Protein AF-A0A2M7FFW6-F1 (afdb_monomer_lite)

Sequence (166 aa):
MIKKTLHSLFIARRKEIPFLIFLSFLITFLGARILVGLIYSGALQPMFLYVSIGKGDVIHVHHLVYGIVILSIIGFIGVVFPEYIKKHPHVSAILYGVGLGLIFDEAALWMRLEDDYDHRLSYDSVILVGSVLGLCAYFAPFWRWFTRIRHKIAMSQRLPLRFRKP

Secondary structure (DSSP, 8-state):
-HHHHHHHHHHHHHHHHHHHHHHHHHHHHHHHHHHHHHHHTTSS----EEEEETTTEEEEE-THHHHHHHHHHHHHHHHH-HHHHHHSHHHHHHHHHHHHHHHHHTHHHHHH-SS---HHHHHHHHHHHHHHHHHHHH-HHHHHHHHHHHHHHHHHTTS-GGG---

Structure (mmCIF, N/CA/C/O backbone):
data_AF-A0A2M7FFW6-F1
#
_entry.id   AF-A0A2M7FFW6-F1
#
loop_
_atom_site.group_PDB
_atom_site.id
_atom_site.type_symbol
_atom_site.label_atom_id
_atom_site.label_alt_id
_atom_site.label_comp_id
_atom_site.label_asym_id
_atom_site.label_entity_id
_atom_site.label_seq_id
_atom_site.pdbx_PDB_ins_code
_atom_site.Cartn_x
_atom_site.Cartn_y
_atom_site.Cartn_z
_atom_site.occupancy
_atom_site.B_iso_or_equiv
_atom_site.auth_seq_id
_atom_site.auth_comp_id
_atom_site.auth_asym_id
_atom_site.auth_atom_id
_atom_site.pdbx_PDB_model_num
ATOM 1 N N . MET A 1 1 ? -21.419 8.907 31.392 1.00 56.53 1 MET A N 1
ATOM 2 C CA . MET A 1 1 ? -20.405 9.768 30.739 1.00 56.53 1 MET A CA 1
ATOM 3 C C . MET A 1 1 ? -19.373 8.969 29.921 1.00 56.53 1 MET A C 1
ATOM 5 O O . MET A 1 1 ? -19.205 9.269 28.750 1.00 56.53 1 MET A O 1
ATOM 9 N N . ILE A 1 2 ? -18.788 7.888 30.459 1.00 60.44 2 ILE A N 1
ATOM 10 C CA . ILE A 1 2 ? -17.704 7.075 29.844 1.00 60.44 2 ILE A CA 1
ATOM 11 C C . ILE A 1 2 ? -18.038 6.420 28.477 1.00 60.44 2 ILE A C 1
ATOM 13 O O . ILE A 1 2 ? -17.199 6.401 27.578 1.00 60.44 2 ILE A O 1
ATOM 17 N N . LYS A 1 3 ? -19.271 5.925 28.263 1.00 56.03 3 LYS A N 1
ATOM 18 C CA . LYS A 1 3 ? -19.667 5.272 26.990 1.00 56.03 3 LYS A CA 1
ATOM 19 C C . LYS A 1 3 ? -19.599 6.199 25.765 1.00 56.03 3 LYS A C 1
ATOM 21 O O . LYS A 1 3 ? -19.263 5.729 24.683 1.00 56.03 3 LYS A O 1
ATOM 26 N N . LYS A 1 4 ? -19.909 7.496 25.915 1.00 59.59 4 LYS A N 1
ATOM 27 C CA . LYS A 1 4 ? -19.870 8.459 24.795 1.00 59.59 4 LYS A CA 1
ATOM 28 C C . LYS A 1 4 ? -18.430 8.725 24.341 1.00 59.59 4 LYS A C 1
ATOM 30 O O . LYS A 1 4 ? -18.189 8.776 23.140 1.00 59.59 4 LYS A O 1
ATOM 35 N N . THR A 1 5 ? -17.492 8.805 25.283 1.00 67.75 5 THR A N 1
ATOM 36 C CA . THR A 1 5 ? -16.066 9.058 25.023 1.00 67.75 5 THR A CA 1
ATOM 37 C C . THR A 1 5 ? -15.374 7.860 24.371 1.00 67.75 5 THR A C 1
ATOM 39 O O . THR A 1 5 ? -14.647 8.015 23.397 1.00 67.75 5 THR A O 1
ATOM 42 N N . LEU A 1 6 ? -15.654 6.639 24.840 1.00 62.06 6 LEU A N 1
ATOM 43 C CA . LEU A 1 6 ? -15.157 5.415 24.195 1.00 62.06 6 LEU A CA 1
ATOM 44 C C . LEU A 1 6 ? -15.670 5.286 22.757 1.00 62.06 6 LEU A C 1
ATOM 46 O O . LEU A 1 6 ? -14.911 4.942 21.858 1.00 62.06 6 LEU A O 1
ATOM 50 N N . HIS A 1 7 ? -16.946 5.596 22.528 1.00 56.84 7 HIS A N 1
ATOM 51 C CA . HIS A 1 7 ? -17.559 5.499 21.208 1.00 56.84 7 HIS A CA 1
ATOM 52 C C . HIS A 1 7 ? -17.002 6.538 20.219 1.00 56.84 7 HIS A C 1
ATOM 54 O O . HIS A 1 7 ? -16.776 6.207 19.055 1.00 56.84 7 HIS A O 1
ATOM 60 N N . SER A 1 8 ? -16.740 7.777 20.655 1.00 60.91 8 SER A N 1
ATOM 61 C CA . SER A 1 8 ? -16.104 8.792 19.802 1.00 60.91 8 SER A CA 1
ATOM 62 C C . SER A 1 8 ? -14.646 8.449 19.489 1.00 60.91 8 SER A C 1
ATOM 64 O O . SER A 1 8 ? -14.256 8.543 18.327 1.00 60.91 8 SER A O 1
ATOM 66 N N . LEU A 1 9 ? -13.879 7.958 20.469 1.00 62.22 9 LEU A N 1
ATOM 67 C CA . LEU A 1 9 ? -12.504 7.484 20.264 1.00 62.22 9 LEU A CA 1
ATOM 68 C C . LEU A 1 9 ? -12.449 6.295 19.300 1.00 62.22 9 LEU A C 1
ATOM 70 O O . LEU A 1 9 ? -11.593 6.249 18.423 1.00 62.22 9 LEU A O 1
ATOM 74 N N . PHE A 1 10 ? -13.380 5.349 19.421 1.00 60.16 10 PHE A N 1
ATOM 75 C CA . PHE A 1 10 ? -13.441 4.186 18.539 1.00 60.16 10 PHE A CA 1
ATOM 76 C C . PHE A 1 10 ? -13.794 4.578 17.096 1.00 60.16 10 PHE A C 1
ATOM 78 O O . PHE A 1 10 ? -13.236 4.029 16.148 1.00 60.16 10 PHE A O 1
ATOM 85 N N . ILE A 1 11 ? -14.693 5.553 16.912 1.00 61.59 11 ILE A N 1
ATOM 86 C CA . ILE A 1 11 ? -15.055 6.081 15.587 1.00 61.59 11 ILE A CA 1
ATOM 87 C C . ILE A 1 11 ? -13.919 6.895 14.967 1.00 61.59 11 ILE A C 1
ATOM 89 O O . ILE A 1 11 ? -13.677 6.737 13.772 1.00 61.59 11 ILE A O 1
ATOM 93 N N . ALA A 1 12 ? -13.249 7.751 15.742 1.00 62.28 12 ALA A N 1
ATOM 94 C CA . ALA A 1 12 ? -12.102 8.527 15.268 1.00 62.28 12 ALA A CA 1
ATOM 95 C C . ALA A 1 12 ? -10.979 7.588 14.803 1.00 62.28 12 ALA A C 1
ATOM 97 O O . ALA A 1 12 ? -10.590 7.621 13.636 1.00 62.28 12 ALA A O 1
ATOM 98 N N . ARG A 1 13 ? -10.614 6.616 15.650 1.00 59.59 13 ARG A N 1
ATOM 99 C CA . ARG A 1 13 ? -9.588 5.612 15.343 1.00 59.59 13 ARG A CA 1
ATOM 100 C C . ARG A 1 13 ? -9.933 4.774 14.105 1.00 59.59 13 ARG A C 1
ATOM 102 O O . ARG A 1 13 ? -9.063 4.476 13.298 1.00 59.59 13 ARG A O 1
ATOM 109 N N . ARG A 1 14 ? -11.212 4.428 13.884 1.00 64.06 14 ARG A N 1
ATOM 110 C CA . ARG A 1 14 ? -11.644 3.712 12.663 1.00 64.06 14 ARG A CA 1
ATOM 111 C C . ARG A 1 14 ? -11.493 4.519 11.369 1.00 64.06 14 ARG A C 1
ATOM 113 O O . ARG A 1 14 ? -11.487 3.898 10.313 1.00 64.06 14 ARG A O 1
ATOM 120 N N . LYS A 1 15 ? -11.420 5.850 11.424 1.00 70.06 15 LYS A N 1
ATOM 121 C CA . LYS A 1 15 ? -11.162 6.697 10.245 1.00 70.06 15 LYS A CA 1
ATOM 122 C C . LYS A 1 15 ? -9.668 6.896 10.002 1.00 70.06 15 LYS A C 1
ATOM 124 O O . LYS A 1 15 ? -9.242 6.964 8.856 1.00 70.06 15 LYS A O 1
ATOM 129 N N . GLU A 1 16 ? -8.888 6.946 11.077 1.00 84.75 16 GLU A N 1
ATOM 130 C CA . GLU A 1 16 ? -7.434 7.115 11.023 1.00 84.75 16 GLU A CA 1
ATOM 131 C C . GLU A 1 16 ? -6.747 5.915 10.359 1.00 84.75 16 GLU A C 1
ATOM 133 O O . GLU A 1 16 ? -5.878 6.101 9.516 1.00 84.75 16 GLU A O 1
ATOM 138 N N . ILE A 1 17 ? -7.170 4.683 10.670 1.00 90.12 17 ILE A N 1
ATOM 139 C CA . ILE A 1 17 ? -6.524 3.474 10.129 1.00 90.12 17 ILE A CA 1
ATOM 140 C C . ILE A 1 17 ? -6.608 3.372 8.596 1.00 90.12 17 ILE A C 1
ATOM 142 O O . ILE A 1 17 ? -5.558 3.232 7.969 1.00 90.12 17 ILE A O 1
ATOM 146 N N . PRO A 1 18 ? -7.789 3.461 7.950 1.00 90.25 18 PRO A N 1
ATOM 147 C CA . PRO A 1 18 ? -7.863 3.404 6.492 1.00 90.25 18 PRO A CA 1
ATOM 148 C C . PRO A 1 18 ? -7.129 4.569 5.819 1.00 90.25 18 PRO A C 1
ATOM 150 O O . PRO A 1 18 ? -6.535 4.380 4.762 1.00 90.25 18 PRO A O 1
ATOM 153 N N . PHE A 1 19 ? -7.118 5.750 6.448 1.00 90.12 19 PHE A N 1
ATOM 154 C CA . PHE A 1 19 ? -6.340 6.888 5.964 1.00 90.12 19 PHE A CA 1
ATOM 155 C C . PHE A 1 19 ? -4.831 6.613 6.001 1.00 90.12 19 PHE A C 1
ATOM 157 O O . PHE A 1 19 ? -4.148 6.883 5.019 1.00 90.12 19 PHE A O 1
ATOM 164 N N . LEU A 1 20 ? -4.312 6.021 7.081 1.00 94.00 20 LEU A N 1
ATOM 165 C CA . LEU A 1 20 ? -2.899 5.638 7.171 1.00 94.00 20 LEU A CA 1
ATOM 166 C C . LEU A 1 20 ? -2.513 4.594 6.119 1.00 94.00 20 LEU A C 1
ATOM 168 O O . LEU A 1 20 ? -1.443 4.713 5.526 1.00 94.00 20 LEU A O 1
ATOM 172 N N . ILE A 1 21 ? -3.378 3.608 5.853 1.00 95.25 21 ILE A N 1
ATOM 173 C CA . ILE A 1 21 ? -3.158 2.624 4.778 1.00 95.25 21 ILE A CA 1
ATOM 174 C C . ILE A 1 21 ? -3.072 3.336 3.426 1.00 95.25 21 ILE A C 1
ATOM 176 O O . ILE A 1 21 ? -2.123 3.124 2.680 1.00 95.25 21 ILE A O 1
ATOM 180 N N . PHE A 1 22 ? -4.040 4.203 3.120 1.00 93.69 22 PHE A N 1
ATOM 181 C CA . PHE A 1 22 ? -4.070 4.955 1.867 1.00 93.69 22 PHE A CA 1
ATOM 182 C C . PHE A 1 22 ? -2.840 5.856 1.695 1.00 93.69 22 PHE A C 1
ATOM 184 O O . PHE A 1 22 ? -2.207 5.854 0.642 1.00 93.69 22 PHE A O 1
ATOM 191 N N . LEU A 1 23 ? -2.478 6.601 2.740 1.00 95.31 23 LEU A N 1
ATOM 192 C CA . LEU A 1 23 ? -1.356 7.530 2.697 1.00 95.31 23 LEU A CA 1
ATOM 193 C C . LEU A 1 23 ? -0.020 6.797 2.534 1.00 95.31 23 LEU A C 1
ATOM 195 O O . LEU A 1 23 ? 0.788 7.187 1.698 1.00 95.31 23 LEU A O 1
ATOM 199 N N . SER A 1 24 ? 0.204 5.729 3.305 1.00 96.69 24 SER A N 1
ATOM 200 C CA . SER A 1 24 ? 1.423 4.919 3.179 1.00 96.69 24 SER A CA 1
ATOM 201 C C . SER A 1 24 ? 1.510 4.225 1.820 1.00 96.69 24 SER A C 1
ATOM 203 O O . SER A 1 24 ? 2.573 4.258 1.214 1.00 96.69 24 SER A O 1
ATOM 205 N N . PHE A 1 25 ? 0.395 3.712 1.289 1.00 96.06 25 PHE A N 1
ATOM 206 C CA . PHE A 1 25 ? 0.314 3.186 -0.077 1.00 96.06 25 PHE A CA 1
ATOM 207 C C . PHE A 1 25 ? 0.784 4.205 -1.122 1.00 96.06 25 PHE A C 1
ATOM 209 O O . PHE A 1 25 ? 1.664 3.894 -1.925 1.00 96.06 25 PHE A O 1
ATOM 216 N N . LEU A 1 26 ? 0.249 5.431 -1.084 1.00 94.88 26 LEU A N 1
ATOM 217 C CA . LEU A 1 26 ? 0.645 6.482 -2.021 1.00 94.88 26 LEU A CA 1
ATOM 218 C C . LEU A 1 26 ? 2.121 6.848 -1.866 1.00 94.88 26 LEU A C 1
ATOM 220 O O . LEU A 1 26 ? 2.846 6.880 -2.854 1.00 94.88 26 LEU A O 1
ATOM 224 N N . ILE A 1 27 ? 2.581 7.094 -0.637 1.00 96.06 27 ILE A N 1
ATOM 225 C CA . ILE A 1 27 ? 3.980 7.462 -0.380 1.00 96.06 27 ILE A CA 1
ATOM 226 C C . ILE A 1 27 ? 4.924 6.374 -0.889 1.00 96.06 27 ILE A C 1
ATOM 228 O O . ILE A 1 27 ? 5.927 6.692 -1.522 1.00 96.06 27 ILE A O 1
ATOM 232 N N . THR A 1 28 ? 4.608 5.102 -0.653 1.00 94.38 28 THR A N 1
ATOM 233 C CA . THR A 1 28 ? 5.431 3.988 -1.124 1.00 94.38 28 THR A CA 1
ATOM 234 C C . THR A 1 28 ? 5.434 3.880 -2.642 1.00 94.38 28 THR A C 1
ATOM 236 O O . THR A 1 28 ? 6.508 3.717 -3.212 1.00 94.38 28 THR A O 1
ATOM 239 N N . PHE A 1 29 ? 4.285 4.035 -3.302 1.00 91.19 29 PHE A N 1
ATOM 240 C CA . PHE A 1 29 ? 4.215 4.047 -4.764 1.00 91.19 29 PHE A CA 1
ATOM 241 C C . PHE A 1 29 ? 5.046 5.190 -5.371 1.00 91.19 29 PHE A C 1
ATOM 243 O O . PHE A 1 29 ? 5.897 4.957 -6.230 1.00 91.19 29 PHE A O 1
ATOM 250 N N . LEU A 1 30 ? 4.855 6.426 -4.892 1.00 92.31 30 LEU A N 1
ATOM 251 C CA . LEU A 1 30 ? 5.642 7.569 -5.360 1.00 92.31 30 LEU A CA 1
ATOM 252 C C . LEU A 1 30 ? 7.133 7.379 -5.060 1.00 92.31 30 LEU A C 1
ATOM 254 O O . LEU A 1 30 ? 7.969 7.659 -5.914 1.00 92.31 30 LEU A O 1
ATOM 258 N N . GLY A 1 31 ? 7.465 6.883 -3.868 1.00 91.00 31 GLY A N 1
ATOM 259 C CA . GLY A 1 31 ? 8.837 6.604 -3.461 1.00 91.00 31 GLY A CA 1
ATOM 260 C C . GLY A 1 31 ? 9.516 5.576 -4.363 1.00 91.00 31 GLY A C 1
ATOM 261 O O . GLY A 1 31 ? 10.632 5.821 -4.810 1.00 91.00 31 GLY A O 1
ATOM 262 N N . ALA A 1 32 ? 8.833 4.475 -4.689 1.00 87.44 32 ALA A N 1
ATOM 263 C CA . ALA A 1 32 ? 9.335 3.458 -5.611 1.00 87.44 32 ALA A CA 1
ATOM 264 C C . ALA A 1 32 ? 9.586 4.045 -7.010 1.00 87.44 32 ALA A C 1
ATOM 266 O O . ALA A 1 32 ? 10.668 3.871 -7.568 1.00 87.44 32 ALA A O 1
ATOM 267 N N . ARG A 1 33 ? 8.647 4.843 -7.537 1.00 86.75 33 ARG A N 1
ATOM 268 C CA . ARG A 1 33 ? 8.796 5.506 -8.845 1.00 86.75 33 ARG A CA 1
ATOM 269 C C . ARG A 1 33 ? 9.940 6.507 -8.887 1.00 86.75 33 ARG A C 1
ATOM 271 O O . ARG A 1 33 ? 10.689 6.535 -9.861 1.00 86.75 33 ARG A O 1
ATOM 278 N N . ILE A 1 34 ? 10.084 7.314 -7.840 1.00 88.31 34 ILE A N 1
ATOM 279 C CA . ILE A 1 34 ? 11.195 8.260 -7.717 1.00 88.31 34 ILE A CA 1
ATOM 280 C C . ILE A 1 34 ? 12.514 7.494 -7.636 1.00 88.31 34 ILE A C 1
ATOM 282 O O . ILE A 1 34 ? 13.453 7.848 -8.340 1.00 88.31 34 ILE A O 1
ATOM 286 N N . LEU A 1 35 ? 12.583 6.430 -6.832 1.00 85.75 35 LEU A N 1
ATOM 287 C CA . LEU A 1 35 ? 13.784 5.612 -6.690 1.00 85.75 35 LEU A CA 1
ATOM 288 C C . LEU A 1 35 ? 14.212 5.011 -8.035 1.00 85.75 35 LEU A C 1
ATOM 290 O O . LEU A 1 35 ? 15.365 5.170 -8.425 1.00 85.75 35 LEU A O 1
ATOM 294 N N . VAL A 1 36 ? 13.284 4.393 -8.771 1.00 82.62 36 VAL A N 1
ATOM 295 C CA . VAL A 1 36 ? 13.555 3.849 -10.112 1.00 82.62 36 VAL A CA 1
ATOM 296 C C . VAL A 1 36 ? 13.987 4.958 -11.074 1.00 82.62 36 VAL A C 1
ATOM 298 O O . VAL A 1 36 ? 14.972 4.792 -11.789 1.00 82.62 36 VAL A O 1
ATOM 301 N N . GLY A 1 37 ? 13.317 6.114 -11.053 1.00 83.25 37 GLY A N 1
ATOM 302 C CA . GLY A 1 37 ? 13.692 7.267 -11.875 1.00 83.25 37 GLY A CA 1
ATOM 303 C C . GLY A 1 37 ? 15.098 7.798 -11.572 1.00 83.25 37 GLY A C 1
ATOM 304 O O . GLY A 1 37 ? 15.832 8.139 -12.496 1.00 83.25 37 GLY A O 1
ATOM 305 N N . LEU A 1 38 ? 15.499 7.824 -10.298 1.00 85.12 38 LEU A N 1
ATOM 306 C CA . LEU A 1 38 ? 16.841 8.224 -9.864 1.00 85.12 38 LEU A CA 1
ATOM 307 C C . LEU A 1 38 ? 17.915 7.200 -10.244 1.00 85.12 38 LEU A C 1
ATOM 309 O O . LEU A 1 38 ? 19.035 7.582 -10.576 1.00 85.12 38 LEU A O 1
ATOM 313 N N . ILE A 1 39 ? 17.589 5.907 -10.205 1.00 82.69 39 ILE A N 1
ATOM 314 C CA . ILE A 1 39 ? 18.486 4.852 -10.689 1.00 82.69 39 ILE A CA 1
ATOM 315 C C . ILE A 1 39 ? 18.687 5.007 -12.201 1.00 82.69 39 ILE A C 1
ATOM 317 O O . ILE A 1 39 ? 19.817 4.982 -12.682 1.00 82.69 39 ILE A O 1
ATOM 321 N N . TYR A 1 40 ? 17.606 5.244 -12.947 1.00 80.38 40 TYR A N 1
ATOM 322 C CA . TYR A 1 40 ? 17.661 5.393 -14.402 1.00 80.38 40 TYR A CA 1
ATOM 323 C C . TYR A 1 40 ? 18.369 6.681 -14.851 1.00 80.38 40 TYR A C 1
ATOM 325 O O . TYR A 1 40 ? 19.006 6.704 -15.901 1.00 80.38 40 TYR A O 1
ATOM 333 N N . SER A 1 41 ? 18.302 7.752 -14.053 1.00 85.50 41 SER A N 1
ATOM 334 C CA . SER A 1 41 ? 19.047 8.994 -14.303 1.00 85.50 41 SER A CA 1
ATOM 335 C C . SER A 1 41 ? 20.518 8.930 -13.872 1.00 85.50 41 SER A C 1
ATOM 337 O O . SER A 1 41 ? 21.247 9.906 -14.054 1.00 85.50 41 SER A O 1
ATOM 339 N N . GLY A 1 42 ? 20.966 7.805 -13.301 1.00 81.88 42 GLY A N 1
ATOM 340 C CA . GLY A 1 42 ? 22.333 7.611 -12.810 1.00 81.88 42 GLY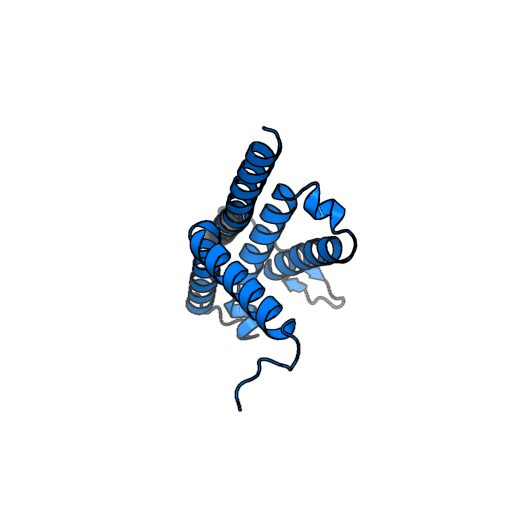 A CA 1
ATOM 341 C C . GLY A 1 42 ? 22.636 8.322 -11.486 1.00 81.88 42 GLY A C 1
ATOM 342 O O . GLY A 1 42 ? 23.787 8.333 -11.052 1.00 81.88 42 GLY A O 1
ATOM 343 N N . ALA A 1 43 ? 21.629 8.907 -10.831 1.00 80.56 43 ALA A N 1
ATOM 344 C CA . ALA A 1 43 ? 21.783 9.600 -9.552 1.00 80.56 43 ALA A CA 1
ATOM 345 C C . ALA A 1 43 ? 21.945 8.633 -8.367 1.00 80.56 43 ALA A C 1
ATOM 347 O O . ALA A 1 43 ? 22.546 8.992 -7.354 1.00 80.56 43 ALA A O 1
ATOM 348 N N . LEU A 1 44 ? 21.410 7.416 -8.481 1.00 78.44 44 LEU A N 1
ATOM 349 C CA . LEU A 1 44 ? 21.543 6.361 -7.479 1.00 78.44 44 LEU A CA 1
ATOM 350 C C . LEU A 1 44 ? 22.065 5.078 -8.114 1.00 78.44 44 LEU A C 1
ATOM 352 O O . LEU A 1 44 ? 21.729 4.747 -9.249 1.00 78.44 44 LEU A O 1
ATOM 356 N N . GLN A 1 45 ? 22.863 4.328 -7.354 1.00 71.69 45 GLN A N 1
ATOM 357 C CA . GLN A 1 45 ? 23.234 2.986 -7.776 1.00 71.69 45 GLN A CA 1
ATOM 358 C C . GLN A 1 45 ? 22.036 2.040 -7.645 1.00 71.69 45 GLN A C 1
ATOM 360 O O . GLN A 1 45 ? 21.245 2.184 -6.704 1.00 71.69 45 GLN A O 1
ATOM 365 N N . PRO A 1 46 ? 21.895 1.065 -8.556 1.00 65.94 46 PRO A N 1
ATOM 366 C CA . PRO A 1 46 ? 20.781 0.143 -8.494 1.00 65.94 46 PRO A CA 1
ATOM 367 C C . PRO A 1 46 ? 20.824 -0.702 -7.215 1.00 65.94 46 PRO A C 1
ATOM 369 O O . PRO A 1 46 ? 21.768 -1.454 -6.982 1.00 65.94 46 PRO A O 1
ATOM 372 N N . MET A 1 47 ? 19.782 -0.595 -6.389 1.00 62.97 47 MET A N 1
ATOM 373 C CA . MET A 1 47 ? 19.600 -1.431 -5.198 1.00 62.97 47 MET A CA 1
ATOM 374 C C . MET A 1 47 ? 18.859 -2.718 -5.573 1.00 62.97 47 MET A C 1
ATOM 376 O O . MET A 1 47 ? 17.721 -2.934 -5.163 1.00 62.97 47 MET A O 1
ATOM 380 N N . PHE A 1 48 ? 19.478 -3.562 -6.396 1.00 63.69 48 PHE A N 1
ATOM 381 C CA . PHE A 1 48 ? 18.913 -4.872 -6.715 1.00 63.69 48 PHE A CA 1
ATOM 382 C C . PHE A 1 48 ? 19.375 -5.902 -5.684 1.00 63.69 48 PHE A C 1
ATOM 384 O O . PHE A 1 48 ? 20.573 -6.050 -5.433 1.00 63.69 48 PHE A O 1
ATOM 391 N N . LEU A 1 49 ? 18.428 -6.639 -5.097 1.00 56.72 49 LEU A N 1
ATOM 392 C CA . LEU A 1 49 ? 18.764 -7.877 -4.406 1.00 56.72 49 LEU A CA 1
ATOM 393 C C . LEU A 1 49 ? 18.940 -8.951 -5.473 1.00 56.72 49 LEU A C 1
ATOM 395 O O . LEU A 1 49 ? 17.987 -9.372 -6.129 1.00 56.72 49 LEU A O 1
ATOM 399 N N . TYR A 1 50 ? 20.184 -9.366 -5.647 1.00 59.22 50 TYR A N 1
ATOM 400 C CA . TYR A 1 50 ? 20.540 -10.457 -6.529 1.00 59.22 50 TYR A CA 1
ATOM 401 C C . TYR A 1 50 ? 20.489 -11.758 -5.749 1.00 59.22 50 TYR A C 1
ATOM 403 O O . TYR A 1 50 ? 21.289 -11.979 -4.837 1.00 59.22 50 TYR A O 1
ATOM 411 N N . VAL A 1 51 ? 19.549 -12.627 -6.105 1.00 55.59 51 VAL A N 1
ATOM 412 C CA . VAL A 1 51 ? 19.559 -14.000 -5.604 1.00 55.59 51 VAL A CA 1
ATOM 413 C C . VAL A 1 51 ? 20.287 -14.836 -6.645 1.00 55.59 51 VAL A C 1
ATOM 415 O O . VAL A 1 51 ? 19.795 -15.031 -7.756 1.00 55.59 51 VAL A O 1
ATOM 418 N N . SER A 1 52 ? 21.491 -15.296 -6.297 1.00 50.50 52 SER A N 1
ATOM 419 C CA . SER A 1 52 ? 22.200 -16.281 -7.109 1.00 50.50 52 SER A CA 1
ATOM 420 C C . SER A 1 52 ? 21.549 -17.634 -6.881 1.00 50.50 52 SER A C 1
ATOM 422 O O . SER A 1 52 ? 21.618 -18.197 -5.785 1.00 50.50 52 SER A O 1
ATOM 424 N N . ILE A 1 53 ? 20.902 -18.149 -7.918 1.00 52.44 53 ILE A N 1
ATOM 425 C CA . ILE A 1 53 ? 20.487 -19.543 -7.955 1.00 52.44 53 ILE A CA 1
ATOM 426 C C . ILE A 1 53 ? 21.639 -20.240 -8.667 1.00 52.44 53 ILE A C 1
ATOM 428 O O . ILE A 1 53 ? 21.970 -19.888 -9.792 1.00 52.44 53 ILE A O 1
ATOM 432 N N . GLY A 1 54 ? 22.363 -21.104 -7.953 1.00 52.00 54 GLY A N 1
ATOM 433 C CA . GLY A 1 54 ? 23.661 -21.619 -8.399 1.00 52.00 54 GLY A CA 1
ATOM 434 C C . GLY A 1 54 ? 23.700 -22.082 -9.866 1.00 52.00 54 GLY A C 1
ATOM 435 O O . GLY A 1 54 ? 22.714 -22.598 -10.384 1.00 52.00 54 GLY A O 1
ATOM 436 N N . LYS A 1 55 ? 24.897 -21.968 -10.471 1.00 53.31 55 LYS A N 1
ATOM 437 C CA . LYS A 1 55 ? 25.232 -22.022 -11.917 1.00 53.31 55 LYS A CA 1
ATOM 438 C C . LYS A 1 55 ? 25.175 -20.682 -12.671 1.00 53.31 55 LYS A C 1
ATOM 440 O O . LYS A 1 55 ? 24.872 -20.656 -13.851 1.00 53.31 55 LYS A O 1
ATOM 445 N N . GLY A 1 56 ? 25.564 -19.582 -12.027 1.00 57.84 56 GLY A N 1
ATOM 446 C CA . GLY A 1 56 ? 25.865 -18.325 -12.729 1.00 57.84 56 GLY A CA 1
ATOM 447 C C . GLY A 1 56 ? 24.649 -17.510 -13.175 1.00 57.84 56 GLY A C 1
ATOM 448 O O . GLY A 1 56 ? 24.833 -16.375 -13.603 1.00 57.84 56 GLY A O 1
ATOM 449 N N . ASP A 1 57 ? 23.436 -18.032 -12.997 1.00 56.06 57 ASP A N 1
ATOM 450 C CA . ASP A 1 57 ? 22.207 -17.290 -13.244 1.00 56.06 57 ASP A CA 1
ATOM 451 C C . ASP A 1 57 ? 21.900 -16.367 -12.058 1.00 56.06 57 ASP A C 1
ATOM 453 O O . ASP A 1 57 ? 21.852 -16.763 -10.885 1.00 56.06 57 ASP A O 1
ATOM 457 N N . VAL A 1 58 ? 21.724 -15.091 -12.379 1.00 58.88 58 VAL A N 1
ATOM 458 C CA . VAL A 1 58 ? 21.408 -14.031 -11.431 1.00 58.88 58 VAL A CA 1
ATOM 459 C C . VAL A 1 58 ? 19.945 -13.663 -11.633 1.00 58.88 58 VAL A C 1
ATOM 461 O O . VAL A 1 58 ? 19.584 -13.136 -12.683 1.00 58.88 58 VAL A O 1
ATOM 464 N N . ILE A 1 59 ? 19.097 -13.935 -10.638 1.00 68.25 59 ILE A N 1
ATOM 465 C CA . ILE A 1 59 ? 17.696 -13.513 -10.692 1.00 68.25 59 ILE A CA 1
ATOM 466 C C . ILE A 1 59 ? 17.570 -12.148 -10.029 1.00 68.25 59 ILE A C 1
ATOM 468 O O . ILE A 1 59 ? 17.910 -11.970 -8.854 1.00 68.25 59 ILE A O 1
ATOM 472 N N . HIS A 1 60 ? 17.061 -11.191 -10.800 1.00 69.50 60 HIS A N 1
ATOM 473 C CA . HIS A 1 60 ? 16.663 -9.889 -10.294 1.00 69.50 60 HIS A CA 1
ATOM 474 C C . HIS A 1 60 ? 15.391 -10.047 -9.462 1.00 69.50 60 HIS A C 1
ATOM 476 O O . HIS A 1 60 ? 14.322 -10.372 -9.979 1.00 69.50 60 HIS A O 1
ATOM 482 N N . VAL A 1 61 ? 15.503 -9.836 -8.150 1.00 73.94 61 VAL A N 1
ATOM 483 C CA . VA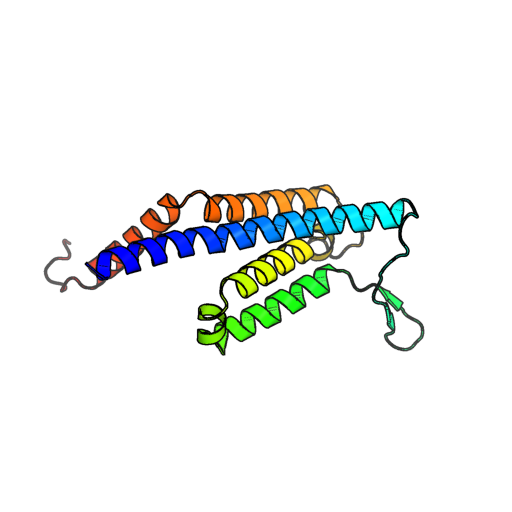L A 1 61 ? 14.325 -9.806 -7.285 1.00 73.94 61 VAL A CA 1
ATOM 484 C C . VAL A 1 61 ? 13.650 -8.449 -7.428 1.00 73.94 61 VAL A C 1
ATOM 486 O O . VAL A 1 61 ? 14.160 -7.426 -6.970 1.00 73.94 61 VAL A O 1
ATOM 489 N N . HIS A 1 62 ? 12.480 -8.475 -8.050 1.00 81.44 62 HIS A N 1
ATOM 490 C CA . HIS A 1 62 ? 11.556 -7.355 -8.141 1.00 81.44 62 HIS A CA 1
ATOM 491 C C . HIS A 1 62 ? 11.076 -6.912 -6.753 1.00 81.44 62 HIS A C 1
ATOM 493 O O . HIS A 1 62 ? 10.796 -7.745 -5.881 1.00 81.44 62 HIS A O 1
ATOM 499 N N . HIS A 1 63 ? 10.944 -5.604 -6.523 1.00 83.06 63 HIS A N 1
ATOM 500 C CA . HIS A 1 63 ? 10.514 -5.072 -5.220 1.00 83.06 63 HIS A CA 1
ATOM 501 C C . HIS A 1 63 ? 9.061 -5.415 -4.874 1.00 83.06 63 HIS A C 1
ATOM 503 O O . HIS A 1 63 ? 8.703 -5.415 -3.692 1.00 83.06 63 HIS A O 1
ATOM 509 N N . LEU A 1 64 ? 8.266 -5.816 -5.869 1.00 85.00 64 LEU A N 1
ATOM 510 C CA . LEU A 1 64 ? 7.040 -6.609 -5.723 1.00 85.00 64 LEU A CA 1
ATOM 511 C C . LEU A 1 64 ? 7.158 -7.688 -4.630 1.00 85.00 64 LEU A C 1
ATOM 513 O O . LEU A 1 64 ? 6.269 -7.826 -3.784 1.00 85.00 64 LEU A O 1
ATOM 517 N N . VAL A 1 65 ? 8.264 -8.441 -4.615 1.00 87.06 65 VAL A N 1
ATOM 518 C CA . VAL A 1 65 ? 8.473 -9.565 -3.690 1.00 87.06 65 VAL A CA 1
ATOM 519 C C . VAL A 1 65 ? 8.552 -9.078 -2.245 1.00 87.06 65 VAL A C 1
ATOM 521 O O . VAL A 1 65 ? 7.989 -9.710 -1.349 1.00 87.06 65 VAL A O 1
ATOM 524 N N . TYR A 1 66 ? 9.166 -7.919 -1.999 1.00 88.12 66 TYR A N 1
ATOM 525 C CA . TYR A 1 66 ? 9.191 -7.319 -0.664 1.00 88.12 66 TYR A CA 1
ATOM 526 C C . TYR A 1 66 ? 7.781 -6.971 -0.191 1.00 88.12 66 TYR A C 1
ATOM 528 O O . TYR A 1 66 ? 7.438 -7.222 0.965 1.00 88.12 66 TYR A O 1
ATOM 536 N N . GLY A 1 67 ? 6.943 -6.458 -1.095 1.00 91.94 67 GLY A N 1
ATOM 537 C CA . GLY A 1 67 ? 5.537 -6.200 -0.809 1.00 91.94 67 GLY A CA 1
ATOM 538 C C . GLY A 1 67 ? 4.784 -7.469 -0.404 1.00 91.94 67 GLY A C 1
ATOM 539 O O . GLY A 1 67 ? 4.107 -7.476 0.628 1.00 91.94 67 GLY A O 1
ATOM 540 N N . ILE A 1 68 ? 4.968 -8.567 -1.146 1.00 92.31 68 ILE A N 1
ATOM 541 C CA . ILE A 1 68 ? 4.371 -9.877 -0.830 1.00 92.31 68 ILE A CA 1
ATOM 542 C C . ILE A 1 68 ? 4.816 -10.366 0.552 1.00 92.31 68 ILE A C 1
ATOM 544 O O . ILE A 1 68 ? 3.977 -10.793 1.349 1.00 92.31 68 ILE A O 1
ATOM 548 N N . VAL A 1 69 ? 6.111 -10.286 0.866 1.00 93.88 69 VAL A N 1
ATOM 549 C CA . VAL A 1 69 ? 6.654 -10.721 2.163 1.00 93.88 69 VAL A CA 1
ATOM 550 C C . VAL A 1 69 ? 6.066 -9.893 3.307 1.00 93.88 69 VAL A C 1
ATOM 552 O O . VAL A 1 69 ? 5.587 -10.464 4.290 1.00 93.88 69 VAL A O 1
ATOM 555 N N . ILE A 1 70 ? 6.029 -8.564 3.170 1.00 95.12 70 ILE A N 1
ATOM 556 C CA . ILE A 1 70 ? 5.454 -7.666 4.182 1.00 95.12 70 ILE A CA 1
ATOM 557 C C . ILE A 1 70 ? 3.978 -8.003 4.422 1.00 95.12 70 ILE A C 1
ATOM 559 O O . ILE A 1 70 ? 3.569 -8.182 5.573 1.00 95.12 70 ILE A O 1
ATOM 563 N N . LEU A 1 71 ? 3.178 -8.132 3.357 1.00 96.25 71 LEU A N 1
ATOM 564 C CA . LEU A 1 71 ? 1.758 -8.466 3.487 1.00 96.25 71 LEU A CA 1
ATOM 565 C C . LEU A 1 71 ? 1.542 -9.862 4.071 1.00 96.25 71 LEU A C 1
ATOM 567 O O . LEU A 1 71 ? 0.630 -10.039 4.877 1.00 96.25 71 LEU A O 1
ATOM 571 N N . SER A 1 72 ? 2.388 -10.831 3.724 1.00 97.31 72 SER A N 1
ATOM 572 C CA . SER A 1 72 ? 2.314 -12.192 4.263 1.00 97.31 72 SER A CA 1
ATOM 573 C C . SER A 1 72 ? 2.587 -12.211 5.766 1.00 97.31 72 SER A C 1
ATOM 575 O O . SER A 1 72 ? 1.833 -12.826 6.517 1.00 97.31 72 SER A O 1
ATOM 577 N N . ILE A 1 73 ? 3.606 -11.480 6.229 1.00 96.75 73 ILE A N 1
ATOM 578 C CA . ILE A 1 73 ? 3.934 -11.359 7.656 1.00 96.75 73 ILE A CA 1
ATOM 579 C C . ILE A 1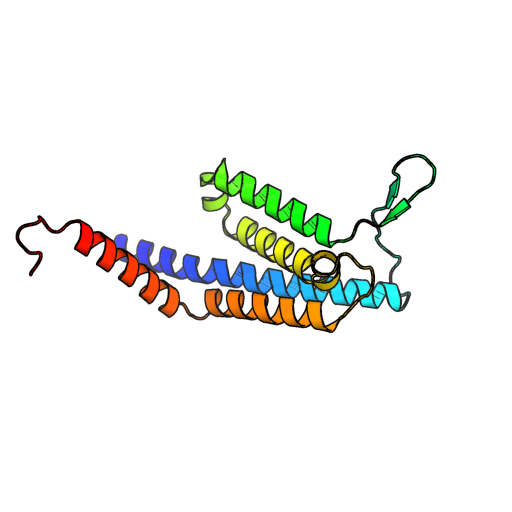 73 ? 2.798 -10.660 8.409 1.00 96.75 73 ILE A C 1
ATOM 581 O O . ILE A 1 73 ? 2.327 -11.164 9.429 1.00 96.75 73 ILE A O 1
ATOM 585 N N . ILE A 1 74 ? 2.319 -9.520 7.905 1.00 96.75 74 ILE A N 1
ATOM 586 C CA . ILE A 1 74 ? 1.236 -8.767 8.553 1.00 96.75 74 ILE A CA 1
ATOM 587 C C . ILE A 1 74 ? -0.073 -9.560 8.555 1.00 96.75 74 ILE A C 1
ATOM 589 O O . ILE A 1 74 ? -0.775 -9.576 9.569 1.00 96.75 74 ILE A O 1
ATOM 593 N N . GLY A 1 75 ? -0.378 -10.260 7.462 1.00 95.62 75 GLY A N 1
ATOM 594 C CA . GLY A 1 75 ? -1.522 -11.160 7.357 1.00 95.62 75 GLY A CA 1
ATOM 595 C C . GLY A 1 75 ? -1.433 -12.312 8.355 1.00 95.62 75 GLY A C 1
ATOM 596 O O . GLY A 1 75 ? -2.379 -12.544 9.106 1.00 95.62 75 GLY A O 1
ATOM 597 N N . PHE A 1 76 ? -0.277 -12.974 8.439 1.00 97.19 76 PHE A N 1
ATOM 598 C CA . PHE A 1 76 ? -0.030 -14.048 9.401 1.00 97.19 76 PHE A CA 1
ATOM 599 C C . PHE A 1 76 ? -0.199 -13.569 10.847 1.00 97.19 76 PHE A C 1
ATOM 601 O O . PHE A 1 76 ? -0.943 -14.181 11.615 1.00 97.19 76 PHE A O 1
ATOM 608 N N . ILE A 1 77 ? 0.414 -12.438 11.213 1.00 96.19 77 ILE A N 1
ATOM 609 C CA . ILE A 1 77 ? 0.264 -11.847 12.552 1.00 96.19 77 ILE A CA 1
ATOM 610 C C . ILE A 1 77 ? -1.204 -11.495 12.821 1.00 96.19 77 ILE A C 1
ATOM 612 O O . ILE A 1 77 ? -1.689 -11.723 13.926 1.00 96.19 77 ILE A O 1
ATOM 616 N N . GLY A 1 78 ? -1.939 -10.986 11.832 1.00 94.62 78 GLY A N 1
ATOM 617 C CA . GLY A 1 78 ? -3.361 -10.678 11.983 1.00 94.62 78 GLY A CA 1
ATOM 618 C C . GLY A 1 78 ? -4.249 -11.895 12.221 1.00 94.62 78 GLY A C 1
ATOM 619 O O . GLY A 1 78 ? -5.233 -11.783 12.954 1.00 94.62 78 GLY A O 1
ATOM 620 N N . VAL A 1 79 ? -3.893 -13.046 11.651 1.00 96.12 79 VAL A N 1
ATOM 621 C CA . VAL A 1 79 ? -4.624 -14.307 11.834 1.00 96.12 79 VAL A CA 1
ATOM 622 C C . VAL A 1 79 ? -4.252 -14.980 13.154 1.00 96.12 79 VAL A C 1
ATOM 624 O O . VAL A 1 79 ? -5.138 -15.377 13.908 1.00 96.12 79 VAL A O 1
ATOM 627 N N . VAL A 1 80 ? -2.957 -15.101 13.449 1.00 97.19 80 VAL A N 1
ATOM 628 C CA . VAL A 1 80 ? -2.454 -15.886 14.590 1.00 97.19 80 VAL A CA 1
ATOM 629 C C . VAL A 1 80 ? -2.417 -15.066 15.881 1.00 97.19 80 VAL A C 1
ATOM 631 O O . VAL A 1 80 ? -2.722 -15.579 16.956 1.00 97.19 80 VAL A O 1
ATOM 634 N N . PHE A 1 81 ? -2.093 -13.776 15.786 1.00 95.31 81 PHE A N 1
ATOM 635 C CA . PHE A 1 81 ? -1.915 -12.870 16.924 1.00 95.31 81 PHE A CA 1
ATOM 636 C C . PHE A 1 81 ? -2.763 -11.592 16.776 1.00 95.31 81 PHE A C 1
ATOM 638 O O . PHE A 1 81 ? -2.232 -10.476 16.796 1.00 95.31 81 PHE A O 1
ATOM 645 N N . PRO A 1 82 ? -4.102 -11.700 16.675 1.00 92.62 82 PRO A N 1
ATOM 646 C CA . PRO A 1 82 ? -4.973 -10.549 16.422 1.00 92.62 82 PRO A CA 1
ATOM 647 C C . PRO A 1 82 ? -4.872 -9.461 17.503 1.00 92.62 82 PRO A C 1
ATOM 649 O O . PRO A 1 82 ? -5.050 -8.277 17.213 1.00 92.62 82 PRO A O 1
ATOM 652 N N . GLU A 1 83 ? -4.550 -9.829 18.746 1.00 93.44 83 GLU A N 1
ATOM 653 C CA . GLU A 1 83 ? -4.331 -8.870 19.836 1.00 93.44 83 GLU A CA 1
ATOM 654 C C . GLU A 1 83 ? -3.106 -7.974 19.599 1.00 93.44 83 GLU A C 1
ATOM 656 O O . GLU A 1 83 ? -3.114 -6.807 19.993 1.00 93.44 83 GLU A O 1
ATOM 661 N N . TYR A 1 84 ? -2.087 -8.467 18.888 1.00 91.62 84 TYR A N 1
ATOM 662 C CA . TYR A 1 84 ? -0.919 -7.670 18.521 1.00 91.62 84 TYR A CA 1
ATOM 663 C C . TYR A 1 84 ? -1.293 -6.561 17.531 1.00 91.62 84 TYR A C 1
ATOM 665 O O . TYR A 1 84 ? -0.970 -5.394 17.761 1.00 91.62 84 TYR A O 1
ATOM 673 N N . ILE A 1 85 ? -2.061 -6.893 16.485 1.00 91.62 85 ILE A N 1
ATOM 674 C CA . ILE A 1 85 ? -2.576 -5.903 15.523 1.00 91.62 85 ILE A CA 1
ATOM 675 C C . ILE A 1 85 ? -3.480 -4.881 16.224 1.00 91.62 85 ILE A C 1
ATOM 677 O O . ILE A 1 85 ? -3.392 -3.684 15.955 1.00 91.62 85 ILE A O 1
ATOM 681 N N . LYS A 1 86 ? -4.323 -5.318 17.172 1.00 89.62 86 LYS A N 1
ATOM 682 C CA . LYS A 1 86 ? -5.170 -4.405 17.962 1.00 89.62 86 LYS A CA 1
ATOM 683 C C . LYS A 1 86 ? -4.358 -3.471 18.861 1.00 89.62 86 LYS A C 1
ATOM 685 O O . LYS A 1 86 ? -4.777 -2.330 19.066 1.00 89.62 86 LYS A O 1
ATOM 690 N N . LYS A 1 87 ? -3.229 -3.941 19.401 1.00 92.38 87 LYS A N 1
ATOM 691 C CA . LYS A 1 87 ? -2.318 -3.149 20.239 1.00 92.38 87 LYS A CA 1
ATOM 692 C C . LYS A 1 87 ? -1.495 -2.155 19.414 1.00 92.38 87 LYS A C 1
ATOM 694 O O . LYS A 1 87 ? -1.253 -1.045 19.884 1.00 92.38 87 LYS A O 1
ATOM 699 N N . HIS A 1 88 ? -1.125 -2.515 18.185 1.00 92.31 88 HIS A N 1
ATOM 700 C CA . HIS A 1 88 ? -0.266 -1.714 17.304 1.00 92.31 88 HIS A CA 1
ATOM 701 C C . HIS A 1 88 ? -0.914 -1.371 15.948 1.00 92.31 88 HIS A C 1
ATOM 703 O O . HIS A 1 88 ? -0.291 -1.547 14.900 1.00 92.31 88 HIS A O 1
ATOM 709 N N . PRO A 1 89 ? -2.139 -0.815 15.926 1.00 91.31 89 PRO A N 1
ATOM 710 C CA . PRO A 1 89 ? -2.918 -0.720 14.697 1.00 91.31 89 PRO A CA 1
ATOM 711 C C . PRO A 1 89 ? -2.313 0.260 13.682 1.00 91.31 89 PRO A C 1
ATOM 713 O O . PRO A 1 89 ? -2.470 0.056 12.486 1.00 91.31 89 PRO A O 1
ATOM 716 N N . HIS A 1 90 ? -1.589 1.295 14.131 1.00 94.25 90 HIS A N 1
ATOM 717 C CA . HIS A 1 90 ? -0.944 2.268 13.237 1.00 94.25 90 HIS A CA 1
ATOM 718 C C . HIS A 1 90 ? 0.225 1.641 12.475 1.00 94.25 90 HIS A C 1
ATOM 720 O O . HIS A 1 90 ? 0.352 1.837 11.272 1.00 94.25 90 HIS A O 1
ATOM 726 N N . VAL A 1 91 ? 1.052 0.851 13.167 1.00 95.50 91 VAL A N 1
ATOM 727 C CA . VAL A 1 91 ? 2.201 0.167 12.560 1.00 95.50 91 VAL A CA 1
ATOM 728 C C . VAL A 1 91 ? 1.709 -0.850 11.539 1.00 95.50 91 VAL A C 1
ATOM 730 O O . VAL A 1 91 ? 2.178 -0.859 10.405 1.00 95.50 91 VAL A O 1
ATOM 733 N N . SER A 1 92 ? 0.703 -1.648 11.902 1.00 94.75 92 SER A N 1
ATOM 734 C CA . SER A 1 92 ? 0.095 -2.609 10.982 1.00 94.75 92 SER A CA 1
ATOM 735 C C . SER A 1 92 ? -0.542 -1.932 9.768 1.00 94.75 92 SER A C 1
ATOM 737 O O . SER A 1 92 ? -0.397 -2.433 8.661 1.00 94.75 92 SER A O 1
ATOM 739 N N . ALA A 1 93 ? -1.202 -0.784 9.952 1.00 95.12 93 ALA A N 1
ATOM 740 C CA . ALA A 1 93 ? -1.788 -0.002 8.864 1.00 95.12 93 ALA A CA 1
ATOM 741 C C . ALA A 1 93 ? -0.731 0.512 7.877 1.00 95.12 93 ALA A C 1
ATOM 743 O O . ALA A 1 93 ? -0.899 0.366 6.669 1.00 95.12 93 ALA A O 1
ATOM 744 N N . ILE A 1 94 ? 0.363 1.077 8.396 1.00 97.19 94 ILE A N 1
ATOM 745 C CA . ILE A 1 94 ? 1.465 1.592 7.577 1.00 97.19 94 ILE A CA 1
ATOM 746 C C . ILE A 1 94 ? 2.129 0.448 6.812 1.00 97.19 94 ILE A C 1
ATOM 748 O O . ILE A 1 94 ? 2.266 0.535 5.599 1.00 97.19 94 ILE A O 1
ATOM 752 N N . LEU A 1 95 ? 2.492 -0.646 7.489 1.00 97.00 95 LEU A N 1
ATOM 753 C CA . LEU A 1 95 ? 3.134 -1.793 6.836 1.00 97.00 95 LEU A CA 1
ATOM 754 C C . LEU A 1 95 ? 2.226 -2.431 5.779 1.00 97.00 95 LEU A C 1
ATOM 756 O O . LEU A 1 95 ? 2.701 -2.822 4.717 1.00 97.00 95 LEU A O 1
ATOM 760 N N . TYR A 1 96 ? 0.919 -2.482 6.035 1.00 96.62 96 TYR A N 1
ATOM 761 C CA . TYR A 1 96 ? -0.049 -2.960 5.056 1.00 96.62 96 TYR A CA 1
ATOM 762 C C . TYR A 1 96 ? -0.112 -2.052 3.817 1.00 96.62 96 TYR A C 1
ATOM 764 O O . TYR A 1 96 ? -0.061 -2.548 2.694 1.00 96.62 96 TYR A O 1
ATOM 772 N N . GLY A 1 97 ? -0.168 -0.728 3.991 1.00 96.69 97 GLY A N 1
ATOM 773 C CA . GLY A 1 97 ? -0.145 0.206 2.861 1.00 96.69 97 GLY A CA 1
ATOM 774 C C . GLY A 1 97 ? 1.177 0.180 2.090 1.00 96.69 97 GLY A C 1
ATOM 775 O O . GLY A 1 97 ? 1.150 0.144 0.863 1.00 96.69 97 GLY A O 1
ATOM 776 N N . VAL A 1 98 ? 2.318 0.086 2.783 1.00 96.25 98 VAL A N 1
ATOM 777 C CA . VAL A 1 98 ? 3.645 -0.102 2.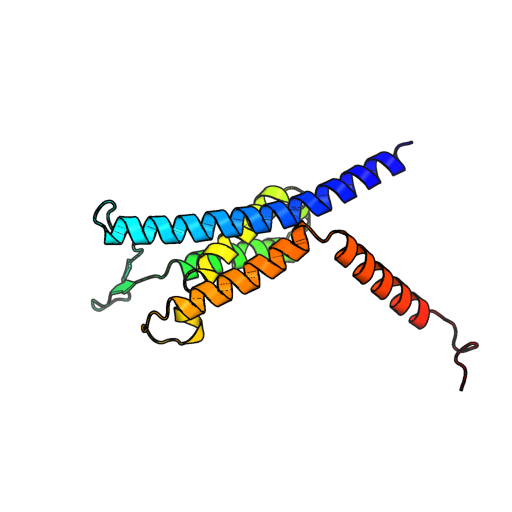164 1.00 96.25 98 VAL A CA 1
ATOM 778 C C . VAL A 1 98 ? 3.669 -1.371 1.312 1.00 96.25 98 VAL A C 1
ATOM 780 O O . VAL A 1 98 ? 4.063 -1.326 0.149 1.00 96.25 98 VAL A O 1
ATOM 783 N N . GLY A 1 99 ? 3.202 -2.497 1.858 1.00 95.12 99 GLY A N 1
ATOM 784 C CA . GLY A 1 99 ? 3.156 -3.762 1.129 1.00 95.12 99 GLY A CA 1
ATOM 785 C C . GLY A 1 99 ? 2.312 -3.672 -0.144 1.00 95.12 99 GLY A C 1
ATOM 786 O O . GLY A 1 99 ? 2.750 -4.111 -1.205 1.00 95.12 99 GLY A O 1
ATOM 787 N N . LEU A 1 100 ? 1.143 -3.027 -0.067 1.00 95.31 100 LEU A N 1
ATOM 788 C CA . LEU A 1 100 ? 0.310 -2.766 -1.243 1.00 95.31 100 LEU A CA 1
ATOM 789 C C . LEU A 1 100 ? 1.011 -1.856 -2.262 1.00 95.31 100 LEU A C 1
ATOM 791 O O . LEU A 1 100 ? 0.951 -2.136 -3.456 1.00 95.31 100 LEU A O 1
ATOM 795 N N . GLY A 1 101 ? 1.678 -0.791 -1.812 1.00 93.81 101 GLY A N 1
ATOM 796 C CA . GLY A 1 101 ? 2.363 0.153 -2.698 1.00 93.81 101 GLY A CA 1
ATOM 797 C C . GLY A 1 101 ? 3.466 -0.518 -3.515 1.00 93.81 101 GLY A C 1
ATOM 798 O O . GLY A 1 101 ? 3.581 -0.259 -4.708 1.00 93.81 101 GLY A O 1
ATOM 799 N N . LEU A 1 102 ? 4.218 -1.434 -2.897 1.00 91.25 102 LEU A N 1
ATOM 800 C CA . LEU A 1 102 ? 5.272 -2.198 -3.569 1.00 91.25 102 LEU A CA 1
ATOM 801 C C . LEU A 1 102 ? 4.722 -3.213 -4.578 1.00 91.25 102 LEU A C 1
ATOM 803 O O . LEU A 1 102 ? 5.270 -3.336 -5.666 1.00 91.25 102 LEU A O 1
ATOM 807 N N . ILE A 1 103 ? 3.635 -3.921 -4.248 1.00 91.19 103 ILE A N 1
ATOM 808 C CA . ILE A 1 103 ? 3.036 -4.914 -5.159 1.00 91.19 103 ILE A CA 1
ATOM 809 C C . ILE A 1 103 ? 2.444 -4.245 -6.400 1.00 91.19 103 ILE A C 1
ATOM 811 O O . ILE A 1 103 ? 2.607 -4.739 -7.514 1.00 91.19 103 ILE A O 1
ATOM 815 N N . PHE A 1 104 ? 1.717 -3.141 -6.212 1.00 89.81 104 PHE A N 1
ATOM 816 C CA . PHE A 1 104 ? 0.991 -2.506 -7.310 1.00 89.81 104 PHE A CA 1
ATOM 817 C C . PHE A 1 104 ? 1.861 -1.591 -8.175 1.00 89.81 104 PHE A C 1
ATOM 819 O O . PHE A 1 104 ? 1.451 -1.264 -9.287 1.00 89.81 104 PHE A O 1
ATOM 826 N N . ASP A 1 105 ? 3.065 -1.224 -7.730 1.00 86.19 105 ASP A N 1
ATOM 827 C CA . ASP A 1 105 ? 4.001 -0.465 -8.562 1.00 86.19 105 ASP A CA 1
ATOM 828 C C . ASP A 1 105 ? 4.431 -1.242 -9.823 1.00 86.19 105 ASP A C 1
ATOM 830 O O . ASP A 1 105 ? 4.493 -0.680 -10.919 1.00 86.19 105 ASP A O 1
ATOM 834 N N . GLU A 1 106 ? 4.618 -2.557 -9.707 1.00 81.69 106 GLU A N 1
ATOM 835 C CA . GLU A 1 106 ? 4.941 -3.466 -10.815 1.00 81.69 106 GLU A CA 1
ATOM 836 C C . GLU A 1 106 ? 3.754 -4.368 -11.175 1.00 81.69 106 GLU A C 1
ATOM 838 O O . GLU A 1 106 ? 3.925 -5.540 -11.513 1.00 81.69 106 GLU A O 1
ATOM 843 N N . ALA A 1 107 ? 2.524 -3.839 -11.111 1.00 81.19 107 ALA A N 1
ATOM 844 C CA . ALA A 1 107 ? 1.340 -4.646 -11.400 1.00 81.19 107 ALA A CA 1
ATOM 845 C C . ALA A 1 107 ? 1.358 -5.273 -12.804 1.00 81.19 107 ALA A C 1
ATOM 847 O O . ALA A 1 107 ? 0.900 -6.401 -12.977 1.00 81.19 107 ALA A O 1
ATOM 848 N N . ALA A 1 108 ? 1.945 -4.577 -13.783 1.00 75.62 108 ALA A N 1
ATOM 849 C CA . ALA A 1 108 ? 2.145 -5.092 -15.135 1.00 75.62 108 ALA A CA 1
ATOM 850 C C . ALA A 1 108 ? 2.907 -6.422 -15.176 1.00 75.62 108 ALA A C 1
ATOM 852 O O . ALA A 1 108 ? 2.478 -7.357 -15.854 1.00 75.62 108 ALA A O 1
ATOM 853 N N . LEU A 1 109 ? 3.976 -6.522 -14.386 1.00 77.38 109 LEU A N 1
ATOM 854 C CA . LEU A 1 109 ? 4.909 -7.641 -14.407 1.00 77.38 109 LEU A CA 1
ATOM 855 C C . LEU A 1 109 ? 4.240 -8.950 -13.969 1.00 77.38 109 LEU A C 1
ATOM 857 O O . LEU A 1 109 ? 4.323 -9.962 -14.658 1.00 77.38 109 LEU A O 1
ATOM 861 N N . TRP A 1 110 ? 3.520 -8.944 -12.843 1.00 74.75 110 TRP A N 1
ATOM 862 C CA . TRP A 1 110 ? 2.894 -10.170 -12.332 1.00 74.75 110 TRP A CA 1
ATOM 863 C C . TRP A 1 110 ? 1.540 -10.487 -12.977 1.00 74.75 110 TRP A C 1
ATOM 865 O O . TRP A 1 110 ? 1.078 -11.619 -12.863 1.00 74.75 110 TRP A O 1
ATOM 875 N N . MET A 1 111 ? 0.898 -9.529 -13.658 1.00 72.94 111 MET A N 1
ATOM 876 C CA . MET A 1 111 ? -0.333 -9.793 -14.415 1.00 72.94 111 MET A CA 1
ATOM 877 C C . MET A 1 111 ? -0.063 -10.340 -15.817 1.00 72.94 111 MET A C 1
ATOM 879 O O . MET A 1 111 ? -0.866 -11.132 -16.309 1.00 72.94 111 MET A O 1
ATOM 883 N N . ARG A 1 112 ? 1.036 -9.929 -16.463 1.00 72.62 112 ARG A N 1
ATOM 884 C CA . ARG A 1 112 ? 1.403 -10.419 -17.801 1.00 72.62 112 ARG A CA 1
ATOM 885 C C . ARG A 1 112 ? 2.433 -11.548 -17.782 1.00 72.62 112 ARG A C 1
ATOM 887 O O . ARG A 1 112 ? 2.473 -12.302 -18.743 1.00 72.62 112 ARG A O 1
ATOM 894 N N . LEU A 1 113 ? 3.209 -11.701 -16.701 1.00 65.62 113 LEU A N 1
ATOM 895 C CA . LEU A 1 113 ? 4.326 -12.660 -16.583 1.00 65.62 113 LEU A CA 1
ATOM 896 C C . LEU A 1 113 ? 5.383 -12.528 -17.700 1.00 65.62 113 LEU A C 1
ATOM 898 O O . LEU A 1 113 ? 6.245 -13.390 -17.851 1.00 65.62 113 LEU A O 1
ATOM 902 N N . GLU A 1 114 ? 5.335 -11.435 -18.454 1.00 62.56 114 GLU A N 1
ATOM 903 C CA . GLU A 1 114 ? 6.275 -11.072 -19.503 1.00 62.56 114 GLU A CA 1
ATOM 904 C C . GLU A 1 114 ? 6.978 -9.787 -19.069 1.00 62.56 114 GLU A C 1
ATOM 906 O O . GLU A 1 114 ? 6.365 -8.913 -18.454 1.00 62.56 114 GLU A O 1
ATOM 911 N N . ASP A 1 115 ? 8.260 -9.665 -19.408 1.00 60.19 115 ASP A N 1
ATOM 912 C CA . ASP A 1 115 ? 9.096 -8.505 -19.064 1.00 60.19 115 ASP A CA 1
ATOM 913 C C . ASP A 1 115 ? 8.765 -7.261 -19.925 1.00 60.19 115 ASP A C 1
ATOM 915 O O . ASP A 1 115 ? 9.523 -6.293 -19.983 1.00 60.19 115 ASP A O 1
ATOM 919 N N . ASP A 1 116 ? 7.625 -7.282 -20.630 1.00 60.12 116 ASP A N 1
ATOM 920 C CA . ASP A 1 116 ? 7.114 -6.136 -21.375 1.00 60.12 116 ASP A CA 1
ATOM 921 C C . ASP A 1 116 ? 6.450 -5.153 -20.404 1.00 60.12 116 ASP A C 1
ATOM 923 O O . ASP A 1 116 ? 5.316 -5.330 -19.937 1.00 60.12 116 ASP A O 1
ATOM 927 N N . TYR A 1 117 ? 7.212 -4.122 -20.048 1.00 62.97 117 TYR A N 1
ATOM 928 C CA . TYR A 1 117 ? 6.845 -3.137 -19.042 1.00 62.97 117 TYR A CA 1
ATOM 929 C C . TYR A 1 117 ? 5.768 -2.174 -19.573 1.00 62.97 117 TYR A C 1
ATOM 931 O O . TYR A 1 117 ? 6.033 -1.030 -19.951 1.00 62.97 117 TYR A O 1
ATOM 939 N N . ASP A 1 118 ? 4.507 -2.614 -19.569 1.00 69.69 118 ASP A N 1
ATOM 940 C CA . ASP A 1 118 ? 3.369 -1.742 -19.866 1.00 69.69 118 ASP A CA 1
ATOM 941 C C . ASP A 1 118 ? 3.074 -0.828 -18.665 1.00 69.69 118 ASP A C 1
ATOM 943 O O . ASP A 1 118 ? 2.286 -1.146 -17.766 1.00 69.69 118 ASP A O 1
ATOM 947 N N . HIS A 1 119 ? 3.707 0.348 -18.666 1.00 69.88 119 HIS A N 1
ATOM 948 C CA . HIS A 1 119 ? 3.516 1.390 -17.657 1.00 69.88 119 HIS A CA 1
ATOM 949 C C . HIS A 1 119 ? 2.033 1.693 -17.381 1.00 69.88 119 HIS A C 1
ATOM 951 O O . HIS A 1 119 ? 1.679 2.011 -16.242 1.00 69.88 119 HIS A O 1
ATOM 957 N N . ARG A 1 120 ? 1.151 1.586 -18.389 1.00 80.81 120 ARG A N 1
ATOM 958 C CA . ARG A 1 120 ? -0.277 1.904 -18.233 1.00 80.81 120 ARG A CA 1
ATOM 959 C C . ARG A 1 120 ? -0.971 0.924 -17.303 1.00 80.81 120 ARG A C 1
ATOM 961 O O . ARG A 1 120 ? -1.728 1.362 -16.445 1.00 80.81 120 ARG A O 1
ATOM 968 N N . LEU A 1 121 ? -0.665 -0.368 -17.406 1.00 81.62 121 LEU A N 1
ATOM 969 C CA . LEU A 1 121 ? -1.313 -1.387 -16.580 1.00 81.62 121 LEU A CA 1
ATOM 970 C C . LEU A 1 121 ? -0.973 -1.218 -15.090 1.00 81.62 121 LEU A C 1
ATOM 972 O O . LEU A 1 121 ? -1.842 -1.375 -14.226 1.00 81.62 121 LEU A O 1
ATOM 976 N N . SER A 1 122 ? 0.271 -0.835 -14.782 1.00 79.94 122 SER A N 1
ATOM 977 C CA . SER A 1 122 ? 0.666 -0.473 -13.416 1.00 79.94 122 SER A CA 1
ATOM 978 C C . SER A 1 122 ? -0.051 0.784 -12.923 1.00 79.94 122 SER A C 1
ATOM 980 O O . SER A 1 122 ? -0.585 0.782 -11.812 1.00 79.94 122 SER A O 1
ATOM 982 N N . TYR A 1 123 ? -0.131 1.841 -13.739 1.00 84.44 123 TYR A N 1
ATOM 983 C CA . TYR A 1 123 ? -0.844 3.062 -13.351 1.00 84.44 123 TYR A CA 1
ATOM 984 C C . TYR A 1 123 ? -2.341 2.825 -13.135 1.00 84.44 123 TYR A C 1
ATOM 986 O O . TYR A 1 123 ? -2.875 3.269 -12.120 1.00 84.44 123 TYR A O 1
ATOM 994 N N . ASP A 1 124 ? -3.001 2.078 -14.019 1.00 86.62 124 ASP A N 1
ATOM 995 C CA . ASP A 1 124 ? -4.422 1.745 -13.896 1.00 86.62 124 ASP A CA 1
ATOM 996 C C . ASP A 1 124 ? -4.691 0.948 -12.614 1.00 86.62 124 ASP A C 1
ATOM 998 O O . ASP A 1 124 ? -5.636 1.240 -11.875 1.00 86.62 124 ASP A O 1
ATOM 1002 N N . SER A 1 125 ? -3.811 -0.003 -12.291 1.00 87.00 125 SER A N 1
ATOM 1003 C CA . SER A 1 125 ? -3.897 -0.788 -11.057 1.00 87.00 125 SER A CA 1
ATOM 1004 C C . SER A 1 125 ? -3.741 0.087 -9.810 1.00 87.00 125 SER A C 1
ATOM 1006 O O . SER A 1 125 ? -4.529 -0.024 -8.867 1.00 87.00 125 SER A O 1
ATOM 1008 N N . VAL A 1 126 ? -2.768 1.000 -9.807 1.00 89.31 126 VAL A N 1
ATOM 1009 C CA . VAL A 1 126 ? -2.538 1.931 -8.692 1.00 89.31 126 VAL A CA 1
ATOM 1010 C C . VAL A 1 126 ? -3.697 2.913 -8.538 1.00 89.31 126 VAL A C 1
ATOM 1012 O O . VAL A 1 126 ? -4.119 3.175 -7.411 1.00 89.31 126 VAL A O 1
ATOM 1015 N N . ILE A 1 127 ? -4.254 3.422 -9.639 1.00 90.62 127 ILE A N 1
ATOM 1016 C CA . ILE A 1 127 ? -5.425 4.307 -9.622 1.00 90.62 127 ILE A CA 1
ATOM 1017 C C . ILE A 1 127 ? -6.639 3.562 -9.068 1.00 90.62 127 ILE A C 1
ATOM 1019 O O . ILE A 1 127 ? -7.338 4.101 -8.207 1.00 90.62 127 ILE A O 1
ATOM 1023 N N . LEU A 1 128 ? -6.882 2.327 -9.508 1.00 92.06 128 LEU A N 1
ATOM 1024 C CA . LEU A 1 128 ? -7.993 1.507 -9.030 1.00 92.06 128 LEU A CA 1
ATOM 1025 C C . LEU A 1 128 ? -7.876 1.232 -7.525 1.00 92.06 128 LEU A C 1
ATOM 1027 O O . LEU A 1 128 ? -8.799 1.529 -6.762 1.00 92.06 128 LEU A O 1
ATOM 1031 N N . VAL A 1 129 ? -6.732 0.706 -7.082 1.00 92.50 129 VAL A N 1
ATOM 1032 C CA . VAL A 1 129 ? -6.487 0.370 -5.671 1.00 92.50 129 VAL A CA 1
ATOM 1033 C C . VAL A 1 129 ? -6.480 1.627 -4.808 1.00 92.50 129 VAL A C 1
ATOM 1035 O O . VAL A 1 129 ? -7.144 1.667 -3.771 1.00 92.50 129 VAL A O 1
ATOM 1038 N N . GLY A 1 130 ? -5.803 2.682 -5.259 1.00 91.50 130 GLY A N 1
ATOM 1039 C CA . GLY A 1 130 ? -5.781 3.985 -4.606 1.00 91.50 130 GLY A CA 1
ATOM 1040 C C . GLY A 1 130 ? -7.180 4.579 -4.463 1.00 91.50 130 GLY A C 1
ATOM 1041 O O . GLY A 1 130 ? -7.523 5.072 -3.391 1.00 91.50 130 GLY A O 1
ATOM 1042 N N . SER A 1 131 ? -8.030 4.457 -5.484 1.00 91.00 131 SER A N 1
ATOM 1043 C CA . SER A 1 131 ? -9.425 4.910 -5.429 1.00 91.00 131 SER A CA 1
ATOM 1044 C C . SER A 1 131 ? -10.231 4.128 -4.396 1.00 91.00 131 SER A C 1
ATOM 1046 O O . SER A 1 131 ? -10.946 4.726 -3.591 1.00 91.00 131 SER A O 1
ATOM 1048 N N . VAL A 1 132 ? -10.084 2.802 -4.350 1.00 90.31 132 VAL A N 1
ATOM 1049 C CA . VAL A 1 132 ? -10.756 1.956 -3.348 1.00 90.31 132 VAL A CA 1
ATOM 1050 C C . VAL A 1 132 ? -10.293 2.302 -1.930 1.00 90.31 132 VAL A C 1
ATOM 1052 O O . VAL A 1 132 ? -11.124 2.444 -1.029 1.00 90.31 132 VAL A O 1
ATOM 1055 N N . LEU A 1 133 ? -8.988 2.485 -1.720 1.00 89.56 133 LEU A N 1
ATOM 1056 C CA . LEU A 1 133 ? -8.422 2.873 -0.426 1.00 89.56 133 LEU A CA 1
ATOM 1057 C C . LEU A 1 133 ? -8.856 4.288 -0.018 1.00 89.56 133 LEU A C 1
ATOM 1059 O O . LEU A 1 133 ? -9.247 4.500 1.131 1.00 89.56 133 LEU A O 1
ATOM 1063 N N . GLY A 1 134 ? -8.869 5.233 -0.958 1.00 87.12 134 GLY A N 1
ATOM 1064 C CA . GLY A 1 134 ? -9.350 6.598 -0.755 1.00 87.12 134 GLY A CA 1
ATOM 1065 C C . GLY A 1 134 ? -10.835 6.631 -0.389 1.00 87.12 134 GLY A C 1
ATOM 1066 O O . GLY A 1 134 ? -11.225 7.290 0.575 1.00 87.12 134 GLY A O 1
ATOM 1067 N N . LEU A 1 135 ? -11.669 5.839 -1.065 1.00 86.75 135 LEU A N 1
ATOM 1068 C CA . LEU A 1 135 ? -13.067 5.648 -0.676 1.00 86.75 135 LEU A CA 1
ATOM 1069 C C . LEU A 1 135 ? -13.169 5.050 0.734 1.00 86.75 135 LEU A C 1
ATOM 1071 O O . LEU A 1 135 ? -13.916 5.562 1.564 1.00 86.75 135 LEU A O 1
ATOM 1075 N N . CYS A 1 136 ? -12.381 4.028 1.066 1.00 84.00 136 CYS A N 1
ATOM 1076 C CA . CYS A 1 136 ? -12.370 3.463 2.419 1.00 84.00 136 CYS A CA 1
ATOM 1077 C C . CYS A 1 136 ? -11.960 4.486 3.496 1.00 84.00 136 CYS A C 1
ATOM 1079 O O . CYS A 1 136 ? -12.499 4.449 4.607 1.00 84.00 136 CYS A O 1
ATOM 1081 N N . ALA A 1 137 ? -11.036 5.395 3.178 1.00 84.62 137 ALA A N 1
ATOM 1082 C CA . ALA A 1 137 ? -10.557 6.443 4.076 1.00 84.62 137 ALA A CA 1
ATOM 1083 C C . ALA A 1 137 ? -11.564 7.584 4.270 1.00 84.62 137 ALA A C 1
ATOM 1085 O O . ALA A 1 137 ? -11.838 7.984 5.405 1.00 84.62 137 ALA A O 1
ATOM 1086 N N . TYR A 1 138 ? -12.149 8.089 3.184 1.00 75.44 138 TYR A N 1
ATOM 1087 C CA . TYR A 1 138 ? -12.956 9.311 3.208 1.00 75.44 138 TYR A CA 1
ATOM 1088 C C . TYR A 1 138 ? -14.469 9.049 3.242 1.00 75.44 138 TYR A C 1
ATOM 1090 O O . TYR A 1 138 ? -15.217 9.808 3.867 1.00 75.44 138 TYR A O 1
ATOM 1098 N N . PHE A 1 139 ? -14.950 7.937 2.680 1.00 70.88 139 PHE A N 1
ATOM 1099 C CA . PHE A 1 139 ? -16.368 7.563 2.687 1.00 70.88 139 PHE A CA 1
ATOM 1100 C C . PHE A 1 139 ? -16.772 6.811 3.971 1.00 70.88 139 PHE A C 1
ATOM 1102 O O . PHE A 1 139 ? -17.348 5.723 3.956 1.00 70.88 139 PHE A O 1
ATOM 1109 N N . ALA A 1 140 ? -16.593 7.449 5.131 1.00 56.84 140 ALA A N 1
ATOM 1110 C CA . ALA A 1 140 ? -17.140 6.977 6.411 1.00 56.84 140 ALA A CA 1
ATOM 1111 C C . ALA A 1 140 ? -18.656 6.597 6.402 1.00 56.84 140 ALA A C 1
ATOM 1113 O O . ALA A 1 140 ? -19.054 5.753 7.216 1.00 56.84 140 ALA A O 1
ATOM 1114 N N . PRO A 1 141 ? -19.534 7.156 5.532 1.00 57.62 141 PRO A N 1
ATOM 1115 C CA . PRO A 1 141 ? -20.917 6.691 5.377 1.00 57.62 141 PRO A CA 1
ATOM 1116 C C . PRO A 1 141 ? -21.062 5.298 4.743 1.00 57.62 141 PRO A C 1
ATOM 1118 O O . PRO A 1 141 ? -22.018 4.599 5.084 1.00 57.62 141 PRO A O 1
ATOM 1121 N N . PHE A 1 142 ? -20.128 4.860 3.890 1.00 60.31 142 PHE A N 1
ATOM 1122 C CA . PHE A 1 142 ? -20.175 3.538 3.247 1.00 60.31 142 PHE A CA 1
ATOM 1123 C C . PHE A 1 142 ? -20.124 2.416 4.293 1.00 60.31 142 PHE A C 1
ATOM 1125 O O . PHE A 1 142 ? -20.983 1.532 4.315 1.00 60.31 142 PHE A O 1
ATOM 1132 N N . TRP A 1 143 ? -19.217 2.520 5.272 1.00 58.22 143 TRP A N 1
ATOM 1133 C CA . TRP A 1 143 ? -19.165 1.545 6.365 1.00 58.22 143 TRP A CA 1
ATOM 1134 C C . TRP A 1 143 ? -20.382 1.572 7.289 1.00 58.22 143 TRP A C 1
ATOM 1136 O O . TRP A 1 143 ? -20.779 0.532 7.825 1.00 58.22 143 TRP A O 1
ATOM 1146 N N . ARG A 1 144 ? -21.038 2.727 7.443 1.00 58.62 144 ARG A N 1
ATOM 1147 C CA . ARG A 1 144 ? -22.316 2.821 8.169 1.00 58.62 144 ARG A CA 1
ATOM 1148 C C . ARG A 1 144 ? -23.451 2.136 7.406 1.00 58.62 144 ARG A C 1
ATOM 1150 O O . ARG A 1 144 ? -24.294 1.503 8.033 1.00 58.62 144 ARG A O 1
ATOM 1157 N N . TRP A 1 145 ? -23.485 2.241 6.080 1.00 58.53 145 TRP A N 1
ATOM 1158 C CA . TRP A 1 145 ? -24.457 1.545 5.233 1.00 58.53 145 TRP A CA 1
ATOM 1159 C C . TRP A 1 145 ? -24.249 0.022 5.265 1.00 58.53 145 TRP A C 1
ATOM 1161 O O . TRP A 1 145 ? -25.188 -0.716 5.569 1.00 58.53 145 TRP A O 1
ATOM 1171 N N . PHE A 1 146 ? -23.012 -0.449 5.096 1.00 57.44 146 PHE A N 1
ATOM 1172 C CA . PHE A 1 146 ? -22.684 -1.879 5.098 1.00 57.44 146 PHE A CA 1
ATOM 1173 C C . PHE A 1 146 ? -22.980 -2.562 6.448 1.00 57.44 146 PHE A C 1
ATOM 1175 O O . PHE A 1 146 ? -23.612 -3.619 6.505 1.00 57.44 146 PHE A O 1
ATOM 1182 N N . THR A 1 147 ? -22.599 -1.934 7.569 1.00 63.91 147 THR A N 1
ATOM 1183 C CA . THR A 1 147 ? -22.902 -2.463 8.916 1.00 63.91 147 THR A CA 1
ATOM 1184 C C . THR A 1 147 ? -24.405 -2.512 9.203 1.00 63.91 147 THR A C 1
ATOM 1186 O O . THR A 1 147 ? -24.880 -3.475 9.811 1.00 63.91 147 THR A O 1
ATOM 1189 N N . ARG A 1 148 ? -25.180 -1.528 8.724 1.00 60.47 148 ARG A N 1
ATOM 1190 C CA . ARG A 1 148 ? -26.651 -1.530 8.827 1.00 60.47 148 ARG A CA 1
ATOM 1191 C C . ARG A 1 148 ? -27.291 -2.655 8.015 1.00 60.47 148 ARG A C 1
ATOM 1193 O O . ARG A 1 148 ? -28.232 -3.275 8.507 1.00 60.47 148 ARG A O 1
ATOM 1200 N N . ILE A 1 149 ? -26.782 -2.950 6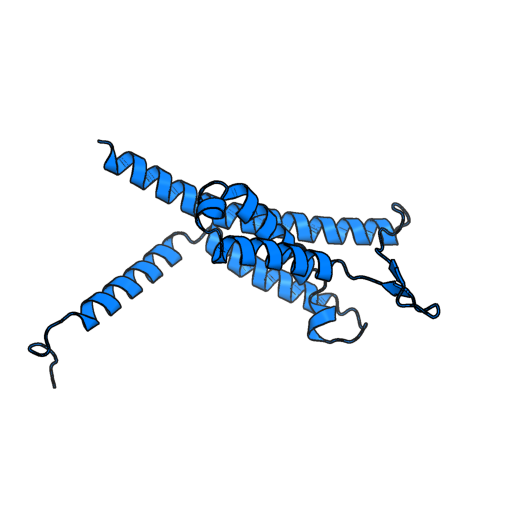.818 1.00 65.38 149 ILE A N 1
ATOM 1201 C CA . ILE A 1 149 ? -27.255 -4.080 5.999 1.00 65.38 149 ILE A CA 1
ATOM 1202 C C . ILE A 1 149 ? -27.015 -5.402 6.724 1.00 65.38 149 ILE A C 1
ATOM 1204 O O . ILE A 1 149 ? -27.943 -6.196 6.876 1.00 65.38 149 ILE A O 1
ATOM 1208 N N . ARG A 1 150 ? -25.808 -5.605 7.262 1.00 60.91 150 ARG A N 1
ATOM 1209 C CA . ARG A 1 150 ? -25.468 -6.825 8.007 1.00 60.91 150 ARG A CA 1
ATOM 1210 C C . ARG A 1 150 ? -26.386 -7.041 9.215 1.00 60.91 150 ARG A C 1
ATOM 1212 O O . ARG A 1 150 ? -26.838 -8.157 9.451 1.00 60.91 150 ARG A O 1
ATOM 1219 N N . HIS A 1 151 ? -26.708 -5.975 9.951 1.00 57.34 151 HIS A N 1
ATOM 1220 C CA . HIS A 1 151 ? -27.657 -6.036 11.068 1.00 57.34 151 HIS A CA 1
ATOM 1221 C C . HIS A 1 151 ? -29.094 -6.348 10.628 1.00 57.34 151 HIS A C 1
ATOM 1223 O O . HIS A 1 151 ? -29.772 -7.113 11.312 1.00 57.34 151 HIS A O 1
ATOM 1229 N N . LYS A 1 152 ? -29.560 -5.798 9.499 1.00 57.66 152 LYS A N 1
ATOM 1230 C CA . LYS A 1 152 ? -30.898 -6.098 8.962 1.00 57.66 152 LYS A CA 1
ATOM 1231 C C . LYS A 1 152 ? -31.030 -7.557 8.517 1.00 57.66 152 LYS A C 1
ATOM 1233 O O . LYS A 1 152 ? -32.037 -8.182 8.829 1.00 57.66 152 LYS A O 1
ATOM 1238 N N . ILE A 1 153 ? -30.010 -8.107 7.860 1.00 61.28 153 ILE A N 1
ATOM 1239 C CA . ILE A 1 153 ? -29.989 -9.513 7.422 1.00 61.28 153 ILE A CA 1
ATOM 1240 C C . ILE A 1 153 ? -29.906 -10.460 8.631 1.00 61.28 153 ILE A C 1
ATOM 1242 O O . ILE A 1 153 ? -30.644 -11.436 8.713 1.00 61.28 153 ILE A O 1
ATOM 1246 N N . ALA A 1 154 ? -29.077 -10.141 9.630 1.00 63.91 154 ALA A N 1
ATOM 1247 C CA . ALA A 1 154 ? -28.989 -10.938 10.855 1.00 63.91 154 ALA A CA 1
ATOM 1248 C C . ALA A 1 154 ? -30.283 -10.906 11.694 1.00 63.91 154 ALA A C 1
ATOM 1250 O O . ALA A 1 154 ? -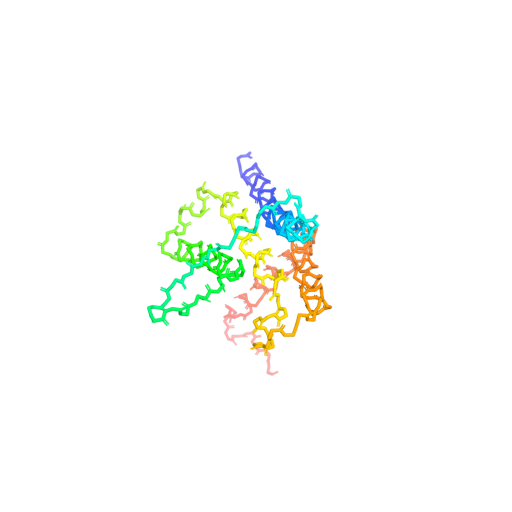30.592 -11.884 12.373 1.00 63.91 154 ALA A O 1
ATOM 1251 N N . MET A 1 155 ? -31.046 -9.804 11.658 1.00 58.78 155 MET A N 1
ATOM 1252 C CA . MET A 1 155 ? -32.374 -9.744 12.281 1.00 58.78 155 MET A CA 1
ATOM 1253 C C . MET A 1 155 ? -33.442 -10.481 11.472 1.00 58.78 155 MET A C 1
ATOM 1255 O O . MET A 1 155 ? -34.296 -11.121 12.080 1.00 58.78 155 MET A O 1
ATOM 1259 N N . SER A 1 156 ? -33.393 -10.455 10.134 1.00 57.84 156 SER A N 1
ATOM 1260 C CA . SER A 1 156 ? -34.374 -11.190 9.325 1.00 57.84 156 SER A CA 1
ATOM 1261 C C . SER A 1 156 ? -34.242 -12.709 9.479 1.00 57.84 156 SER A C 1
ATOM 1263 O O . SER A 1 156 ? -35.247 -13.410 9.434 1.00 57.84 156 SER A O 1
ATOM 1265 N N . GLN A 1 157 ? -33.033 -13.212 9.753 1.00 59.28 157 GLN A N 1
ATOM 1266 C CA . GLN A 1 157 ? -32.778 -14.634 10.016 1.00 59.28 157 GLN A CA 1
ATOM 1267 C C . GLN A 1 157 ? -33.062 -15.087 11.461 1.00 59.28 157 GLN A C 1
ATOM 1269 O O . GLN A 1 157 ? -32.996 -16.279 11.746 1.00 59.28 157 GLN A O 1
ATOM 1274 N N . ARG A 1 158 ? -33.389 -14.167 12.382 1.00 56.53 158 ARG A N 1
ATOM 1275 C CA . ARG A 1 158 ? -33.757 -14.477 13.781 1.00 56.53 158 ARG A CA 1
ATOM 1276 C C . ARG A 1 158 ? -35.256 -14.357 14.066 1.00 56.53 158 ARG A C 1
ATOM 1278 O O . ARG A 1 158 ? -35.669 -14.533 15.210 1.00 56.53 158 ARG A O 1
ATOM 1285 N N . LEU A 1 159 ? -36.073 -14.051 13.058 1.00 55.03 159 LEU A N 1
ATOM 1286 C CA . LEU A 1 159 ? -37.524 -14.036 13.216 1.00 55.03 159 LEU A CA 1
ATOM 1287 C C . LEU A 1 159 ? -38.037 -15.482 13.329 1.00 55.03 159 LEU A C 1
ATOM 1289 O O . LEU A 1 159 ? -37.744 -16.288 12.444 1.00 55.03 159 LEU A O 1
ATOM 1293 N N . PRO A 1 160 ? -38.802 -15.836 14.381 1.00 57.41 160 PRO A N 1
ATOM 1294 C CA . PRO A 1 160 ? -39.459 -17.136 14.436 1.00 57.41 160 PRO A CA 1
ATOM 1295 C C . PRO A 1 160 ? -40.352 -17.303 13.198 1.00 57.41 160 PRO A C 1
ATOM 1297 O O . PRO A 1 160 ? -40.998 -16.345 12.765 1.00 57.41 160 PRO A O 1
ATOM 1300 N N . LEU A 1 161 ? -40.405 -18.526 12.652 1.00 61.00 161 LEU A N 1
ATOM 1301 C CA . LEU A 1 161 ? -41.087 -18.922 11.400 1.00 61.00 161 LEU A CA 1
ATOM 1302 C C . LEU A 1 161 ? -42.556 -18.461 11.270 1.00 61.00 161 LEU A C 1
ATOM 1304 O O . LEU A 1 161 ? -43.132 -18.528 10.191 1.00 61.00 161 LEU A O 1
ATOM 1308 N N . ARG A 1 162 ? -43.152 -17.941 12.347 1.00 61.44 162 ARG A N 1
ATOM 1309 C CA . ARG A 1 162 ? -44.526 -17.440 12.443 1.00 61.44 162 ARG A CA 1
ATOM 1310 C C . ARG A 1 162 ? -44.820 -16.175 11.617 1.00 61.44 162 ARG A C 1
ATOM 1312 O O . ARG A 1 162 ? -45.986 -15.832 11.473 1.00 61.44 162 ARG A O 1
ATOM 1319 N N . PHE A 1 163 ? -43.809 -15.486 11.077 1.00 58.09 163 PHE A N 1
ATOM 1320 C CA . PHE A 1 163 ? -43.995 -14.236 10.312 1.00 58.09 163 PHE A CA 1
ATOM 1321 C C . PHE A 1 163 ? -43.486 -14.268 8.864 1.00 58.09 163 PHE A C 1
ATOM 1323 O O . PHE A 1 163 ? -43.434 -13.224 8.210 1.00 58.09 163 PHE A O 1
ATOM 1330 N N . ARG A 1 164 ? -43.131 -15.439 8.323 1.00 52.25 164 ARG A N 1
ATOM 1331 C CA . ARG A 1 164 ? -42.846 -15.556 6.888 1.00 52.25 164 ARG A CA 1
ATOM 1332 C C . ARG A 1 164 ? -44.189 -15.553 6.149 1.00 52.25 164 ARG A C 1
ATOM 1334 O O . ARG A 1 164 ? -44.925 -16.530 6.226 1.00 52.25 164 ARG A O 1
ATOM 1341 N N . LYS A 1 165 ? -44.552 -14.428 5.519 1.00 58.22 165 LYS A N 1
ATOM 1342 C CA . LYS A 1 165 ? -45.697 -14.401 4.593 1.00 58.22 165 LYS A CA 1
ATOM 1343 C C . LYS A 1 165 ? -45.434 -15.391 3.440 1.00 58.22 165 LYS A C 1
ATOM 1345 O O . LYS A 1 165 ? -44.256 -15.566 3.112 1.00 58.22 165 LYS A O 1
ATOM 1350 N N . PRO A 1 166 ? -46.485 -16.048 2.913 1.00 58.06 166 PRO A N 1
ATOM 1351 C CA . PRO A 1 166 ? -46.364 -17.056 1.859 1.00 58.06 166 PRO A CA 1
ATOM 1352 C C . PRO A 1 166 ? -45.714 -16.497 0.593 1.00 58.06 166 PRO A C 1
ATOM 1354 O O . PRO A 1 166 ? -45.906 -15.288 0.317 1.00 58.06 166 PRO A O 1
#

Foldseek 3Di:
DVVVVVVVVVLVVQLVLLVLLLVLLVCLLVVVVVVVVCCVVVVDPDPWDWDDPPDPDTDTDQLLVVLVVLCVVLVVCCVPPVVVCVVVVSVSSNSNSNSNNRNLSQVVCVVVVDPPRPNVSSVVSSCVVSVVSVCSNPVSVVVVVVVVVVVVVVVVVPDPPPPPDD

pLDDT: mean 77.82, std 15.27, range [50.5, 97.31]

Radius of gyration: 21.63 Å; chains: 1; bounding box: 72×32×52 Å